Protein AF-A0A3M2IYY5-F1 (afdb_monomer_lite)

Foldseek 3Di:
DDLCVQWDCPDLLFIHGPPDPHGLLLLCCCCPVVVDDLVVSCVVPVVDDSVSSVSSVVVCVVCVVSVVVSNVVVVVVVVVVVVVCVVPPDPVVVVVVVVVVVVVVVVVVVVVVVD

pLDDT: mean 94.5, std 6.17, range [60.16, 98.62]

Sequence (115 aa):
MQLEDYFDFLAPNDIRLKGHRIGIESILYEYIHNAKSPEEICECFPTLRLDQIYATILYYLLHRDEMDRYMKEWLEHGERMREKQRLHPPPVVEKLRKIHSEQISLEELVEKEKE

Secondary structure (DSSP, 8-state):
--GGGGEEEEETTEEEETTSS-BHHHHHHHHHTS---HHHHHHH-TTS-HHHHHHHHHHHHHSHHHHHHHHHHHHHHHHHHHHHHHHS--HHHHHHHHHHHHHHHHHHHHHHTT-

Structure (mmCIF, N/CA/C/O backbone):
data_AF-A0A3M2IYY5-F1
#
_entry.id   AF-A0A3M2IYY5-F1
#
loop_
_atom_site.group_PDB
_atom_site.id
_atom_site.type_symbol
_atom_site.label_atom_id
_atom_site.label_alt_id
_atom_site.label_comp_id
_atom_site.label_asym_id
_atom_site.label_entity_id
_atom_site.label_seq_id
_atom_site.pdbx_PDB_ins_code
_atom_site.Cartn_x
_atom_site.Cartn_y
_atom_site.Cartn_z
_atom_site.occupancy
_atom_site.B_iso_or_equiv
_atom_site.auth_seq_id
_atom_site.auth_comp_id
_atom_site.auth_asym_id
_atom_site.auth_atom_id
_atom_site.pdbx_PDB_model_num
ATOM 1 N N . MET A 1 1 ? -22.889 0.037 11.411 1.00 73.88 1 MET A N 1
ATOM 2 C CA . MET A 1 1 ? -22.069 0.263 10.209 1.00 73.88 1 MET A CA 1
ATOM 3 C C . MET A 1 1 ? -21.176 -0.948 10.073 1.00 73.88 1 MET A C 1
ATOM 5 O O . MET A 1 1 ? -20.572 -1.305 11.079 1.00 73.88 1 MET A O 1
ATOM 9 N N . GLN A 1 2 ? -21.199 -1.623 8.926 1.00 90.38 2 GLN A N 1
ATOM 10 C CA . GLN A 1 2 ? -20.309 -2.756 8.666 1.00 90.38 2 GLN A CA 1
ATOM 11 C C . GLN A 1 2 ? -18.997 -2.203 8.092 1.00 90.38 2 GLN A C 1
ATOM 13 O O . GLN A 1 2 ? -19.009 -1.155 7.445 1.00 90.38 2 GLN A O 1
ATOM 18 N N . LEU A 1 3 ? -17.856 -2.834 8.373 1.00 91.88 3 LEU A N 1
ATOM 19 C CA . LEU A 1 3 ? -16.564 -2.340 7.870 1.00 91.88 3 LEU A CA 1
ATOM 20 C C . LEU A 1 3 ? -16.470 -2.487 6.354 1.00 91.88 3 LEU A C 1
ATOM 22 O O . LEU A 1 3 ? -15.915 -1.636 5.670 1.00 91.88 3 LEU A O 1
ATOM 26 N N . GLU A 1 4 ? -17.094 -3.531 5.836 1.00 93.50 4 GLU A N 1
ATOM 27 C CA . GLU A 1 4 ? -17.192 -3.884 4.430 1.00 93.50 4 GLU A CA 1
ATOM 28 C C . GLU A 1 4 ? -17.863 -2.780 3.603 1.00 93.50 4 GLU A C 1
ATOM 30 O O . GLU A 1 4 ? -17.596 -2.664 2.411 1.00 93.50 4 GLU A O 1
ATOM 35 N N . ASP A 1 5 ? -18.660 -1.905 4.229 1.00 96.44 5 ASP A N 1
ATOM 36 C CA . ASP A 1 5 ? -19.273 -0.750 3.564 1.00 96.44 5 ASP A CA 1
ATOM 37 C C . ASP A 1 5 ? -18.226 0.258 3.037 1.00 96.44 5 ASP A C 1
ATOM 39 O O . ASP A 1 5 ? -18.541 1.054 2.145 1.00 96.44 5 ASP A O 1
ATOM 43 N N . TYR A 1 6 ? -16.992 0.218 3.560 1.00 97.75 6 TYR A N 1
ATOM 44 C CA . TYR A 1 6 ? -15.861 1.060 3.152 1.00 97.75 6 TYR A CA 1
ATOM 45 C C . TYR A 1 6 ? -15.085 0.530 1.945 1.00 97.75 6 TYR A C 1
ATOM 47 O O . TYR A 1 6 ? -14.250 1.266 1.406 1.00 97.75 6 TYR A O 1
ATOM 55 N N . PHE A 1 7 ? -15.341 -0.707 1.511 1.00 97.88 7 PHE A N 1
ATOM 56 C CA . PHE A 1 7 ? -14.515 -1.389 0.519 1.00 97.88 7 PHE A CA 1
ATOM 57 C C . PHE A 1 7 ? -15.312 -1.872 -0.696 1.00 97.88 7 PHE A C 1
ATOM 59 O O . PHE A 1 7 ? -16.490 -2.209 -0.604 1.00 97.88 7 PHE A O 1
ATOM 66 N N . ASP A 1 8 ? -14.626 -1.947 -1.833 1.00 97.81 8 ASP A N 1
ATOM 67 C CA . ASP A 1 8 ? -15.053 -2.670 -3.025 1.00 97.81 8 ASP A CA 1
ATOM 68 C C . ASP A 1 8 ? -14.149 -3.905 -3.188 1.00 97.81 8 ASP A C 1
ATOM 70 O O . ASP A 1 8 ? -12.947 -3.786 -3.441 1.00 97.81 8 ASP A O 1
ATOM 74 N N . PHE A 1 9 ? -14.724 -5.100 -3.035 1.00 96.75 9 PHE A N 1
ATOM 75 C CA . PHE A 1 9 ? -14.026 -6.378 -3.213 1.00 96.75 9 PHE A CA 1
ATOM 76 C C . PHE A 1 9 ? -14.114 -6.804 -4.681 1.00 96.75 9 PHE A C 1
ATOM 78 O O . PHE A 1 9 ? -15.111 -7.387 -5.110 1.00 96.75 9 PHE A O 1
ATOM 85 N N . LEU A 1 10 ? -13.089 -6.480 -5.469 1.00 95.75 10 LEU A N 1
ATOM 86 C CA . LEU A 1 10 ? -13.069 -6.755 -6.910 1.00 95.75 10 LEU A CA 1
ATOM 87 C C . LEU A 1 10 ? -12.595 -8.180 -7.213 1.00 95.75 10 LEU A C 1
ATOM 89 O O . LEU A 1 10 ? -13.064 -8.809 -8.163 1.00 95.75 10 LEU A O 1
ATOM 93 N N . ALA A 1 11 ? -11.670 -8.689 -6.402 1.00 93.88 11 ALA A N 1
ATOM 94 C CA . ALA A 1 11 ? -11.152 -10.049 -6.452 1.00 93.88 11 ALA A CA 1
ATOM 95 C C . ALA A 1 11 ? -10.594 -10.440 -5.069 1.00 93.88 11 ALA A C 1
ATOM 97 O O . ALA A 1 11 ? -10.380 -9.560 -4.235 1.00 93.88 11 ALA A O 1
ATOM 98 N N . PRO A 1 12 ? -10.284 -11.726 -4.814 1.00 90.12 12 PRO A N 1
ATOM 99 C CA . PRO A 1 12 ? -9.674 -12.146 -3.546 1.00 90.12 12 PRO A CA 1
ATOM 100 C C . PRO A 1 12 ? -8.365 -11.416 -3.197 1.00 90.12 12 PRO A C 1
ATOM 102 O O . PRO A 1 12 ? -8.025 -11.282 -2.029 1.00 90.12 12 PRO A O 1
ATOM 105 N N . ASN A 1 13 ? -7.639 -10.937 -4.209 1.00 90.31 13 ASN A N 1
ATOM 106 C CA . ASN A 1 13 ? -6.385 -10.196 -4.087 1.00 90.31 13 ASN A CA 1
ATOM 107 C C . ASN A 1 13 ? -6.501 -8.731 -4.563 1.00 90.31 13 ASN A C 1
ATOM 109 O O . ASN A 1 13 ? -5.483 -8.109 -4.862 1.00 90.31 13 ASN A O 1
ATOM 113 N N . ASP A 1 14 ? -7.723 -8.202 -4.697 1.00 95.38 14 ASP A N 1
ATOM 114 C CA . ASP A 1 14 ? -7.972 -6.815 -5.099 1.00 95.38 14 ASP A CA 1
ATOM 115 C C . ASP A 1 14 ? -9.132 -6.231 -4.282 1.00 95.38 14 ASP A C 1
ATOM 117 O O . ASP A 1 14 ? -10.312 -6.431 -4.595 1.00 95.38 14 ASP A O 1
ATOM 121 N N . ILE A 1 15 ? -8.767 -5.526 -3.210 1.00 97.88 15 ILE A N 1
ATOM 122 C CA . ILE A 1 15 ? -9.692 -4.821 -2.322 1.00 97.88 15 ILE A CA 1
ATOM 123 C C . ILE A 1 15 ? -9.391 -3.324 -2.411 1.00 97.88 15 ILE A C 1
ATOM 125 O O . ILE A 1 15 ? -8.277 -2.873 -2.125 1.00 97.88 15 ILE A O 1
ATOM 129 N N . ARG A 1 16 ? -10.394 -2.534 -2.801 1.00 98.06 16 ARG A N 1
ATOM 130 C CA . ARG A 1 16 ? -10.280 -1.080 -2.987 1.00 98.06 16 ARG A CA 1
ATOM 131 C C . ARG A 1 16 ? -11.073 -0.321 -1.940 1.00 98.06 16 ARG A C 1
ATOM 133 O O . ARG A 1 16 ? -12.097 -0.792 -1.466 1.00 98.06 16 ARG A O 1
ATOM 140 N N . LEU A 1 17 ? -10.632 0.891 -1.626 1.00 98.12 17 LEU A N 1
ATOM 141 C CA . LEU A 1 17 ? -11.440 1.860 -0.890 1.00 98.12 17 LEU A CA 1
ATOM 142 C C . LEU A 1 17 ? -12.608 2.312 -1.767 1.00 98.12 17 LEU A C 1
ATOM 144 O O . LEU A 1 17 ? -12.401 2.761 -2.896 1.00 98.12 17 LEU A O 1
ATOM 148 N N . LYS A 1 18 ? -13.829 2.223 -1.245 1.00 97.06 18 LYS A N 1
ATOM 149 C CA . LYS A 1 18 ? -15.047 2.513 -2.000 1.00 97.06 18 LYS A CA 1
ATOM 150 C C . LYS A 1 18 ? -15.047 3.933 -2.550 1.00 97.06 18 LYS A C 1
ATOM 152 O O . LYS A 1 18 ? -14.821 4.895 -1.817 1.00 97.06 18 LYS A O 1
ATOM 157 N N . GLY A 1 19 ? -15.311 4.062 -3.849 1.00 96.00 19 GLY A N 1
ATOM 158 C CA . GLY A 1 19 ? -15.247 5.346 -4.558 1.00 96.00 19 GLY A CA 1
ATOM 159 C C . GLY A 1 19 ? -13.830 5.802 -4.932 1.00 96.00 19 GLY A C 1
ATOM 160 O O . GLY A 1 19 ? -13.676 6.875 -5.514 1.00 96.00 19 GLY A O 1
ATOM 161 N N . HIS A 1 20 ? -12.803 4.988 -4.666 1.00 97.12 20 HIS A N 1
ATOM 162 C CA . HIS A 1 20 ? -11.413 5.257 -5.025 1.00 97.12 20 HIS A CA 1
ATOM 163 C C . HIS A 1 20 ? -10.809 4.110 -5.839 1.00 97.12 20 HIS A C 1
ATOM 165 O O . HIS A 1 20 ? -11.257 2.969 -5.818 1.00 97.12 20 HIS A O 1
ATOM 171 N N . ARG A 1 21 ? -9.716 4.413 -6.547 1.00 96.12 21 ARG A N 1
ATOM 172 C CA . ARG A 1 21 ? -8.834 3.402 -7.162 1.00 96.12 21 ARG A CA 1
ATOM 173 C C . ARG A 1 21 ? -7.642 3.051 -6.268 1.00 96.12 21 ARG A C 1
ATOM 175 O O . ARG A 1 21 ? -6.658 2.491 -6.737 1.00 96.12 21 ARG A O 1
ATOM 182 N N . ILE A 1 22 ? -7.716 3.423 -4.994 1.00 97.69 22 ILE A N 1
ATOM 183 C CA . ILE A 1 22 ? -6.673 3.184 -3.999 1.00 97.69 22 ILE A CA 1
ATOM 184 C C . ILE A 1 22 ? -6.987 1.839 -3.354 1.00 97.69 22 ILE A C 1
ATOM 186 O O . ILE A 1 22 ? -8.095 1.637 -2.858 1.00 97.69 22 ILE A O 1
ATOM 190 N N . GLY A 1 23 ? -6.044 0.904 -3.428 1.00 97.81 23 GLY A N 1
ATOM 191 C CA . GLY A 1 23 ? -6.182 -0.382 -2.753 1.00 97.81 23 GLY A CA 1
ATOM 192 C C . GLY A 1 23 ? -5.800 -0.298 -1.284 1.00 97.81 23 GLY A C 1
ATOM 193 O O . GLY A 1 23 ? -5.028 0.583 -0.886 1.00 97.81 23 GLY A O 1
ATOM 194 N N . ILE A 1 24 ? -6.334 -1.219 -0.483 1.00 98.12 24 ILE A N 1
ATOM 195 C CA . ILE A 1 24 ? -6.041 -1.277 0.954 1.00 98.12 24 ILE A CA 1
ATOM 196 C C . ILE A 1 24 ? -4.541 -1.456 1.216 1.00 98.12 24 ILE A C 1
ATOM 198 O O . ILE A 1 24 ? -4.031 -0.938 2.207 1.00 98.12 24 ILE A O 1
ATOM 202 N N . GLU A 1 25 ? -3.812 -2.081 0.282 1.00 98.31 25 GLU A N 1
ATOM 203 C CA . GLU A 1 25 ? -2.360 -2.248 0.335 1.00 98.31 25 GLU A CA 1
ATOM 204 C C . GLU A 1 25 ? -1.610 -0.926 0.518 1.00 98.31 25 GLU A C 1
ATOM 206 O O . GLU A 1 25 ? -0.582 -0.893 1.183 1.00 98.31 25 GLU A O 1
ATOM 211 N N . SER A 1 26 ? -2.132 0.177 -0.027 1.00 98.12 26 SER A N 1
ATOM 212 C CA . SER A 1 26 ? -1.475 1.484 0.054 1.00 98.12 26 SER A CA 1
ATOM 213 C C . SER A 1 26 ? -1.505 2.020 1.484 1.00 98.12 26 SER A C 1
ATOM 215 O O . SER A 1 26 ? -0.540 2.613 1.946 1.00 98.12 26 SER A O 1
ATOM 217 N N . ILE A 1 27 ? -2.602 1.769 2.200 1.00 98.44 27 ILE A N 1
ATOM 218 C CA . ILE A 1 27 ? -2.792 2.191 3.590 1.00 98.44 27 ILE A CA 1
ATOM 219 C C . ILE A 1 27 ? -2.052 1.250 4.533 1.00 98.44 27 ILE A C 1
ATOM 221 O O . ILE A 1 27 ? -1.330 1.695 5.424 1.00 98.44 27 ILE A O 1
ATOM 225 N N . LEU A 1 28 ? -2.191 -0.058 4.308 1.00 98.50 28 LEU A N 1
ATOM 226 C CA . LEU A 1 28 ? -1.542 -1.070 5.132 1.00 98.50 28 LEU A CA 1
ATOM 227 C C . LEU A 1 28 ? -0.022 -1.030 4.997 1.00 98.50 28 LEU A C 1
ATOM 229 O O . LEU A 1 28 ? 0.663 -1.233 5.993 1.00 98.50 28 LEU A O 1
ATOM 233 N N . TYR A 1 29 ? 0.520 -0.706 3.821 1.00 98.50 29 TYR A N 1
ATOM 234 C CA . TYR A 1 29 ? 1.963 -0.547 3.666 1.00 98.50 29 TYR A CA 1
ATOM 235 C C . TYR A 1 29 ? 2.504 0.593 4.541 1.00 98.50 29 TYR A C 1
ATOM 237 O O . TYR A 1 29 ? 3.469 0.397 5.279 1.00 98.50 29 TYR A O 1
ATOM 245 N N . GLU A 1 30 ? 1.856 1.760 4.522 1.00 98.62 30 GLU A N 1
ATOM 246 C CA . GLU A 1 30 ? 2.264 2.902 5.349 1.00 98.62 30 GLU A CA 1
ATOM 247 C C . GLU A 1 30 ? 2.117 2.622 6.854 1.00 98.62 30 GLU A C 1
ATOM 249 O O . GLU A 1 30 ? 2.990 2.988 7.642 1.00 98.62 30 GLU A O 1
ATOM 254 N N . TYR A 1 31 ? 1.052 1.924 7.253 1.00 98.50 31 TYR A N 1
ATOM 255 C CA . TYR A 1 31 ? 0.819 1.552 8.648 1.00 98.50 31 TYR A CA 1
ATOM 256 C C . TYR A 1 31 ? 1.817 0.495 9.153 1.00 98.50 31 TYR A C 1
ATOM 258 O O . TYR A 1 31 ? 2.427 0.667 10.206 1.00 98.50 31 TYR A O 1
ATOM 266 N N . ILE A 1 32 ? 2.005 -0.597 8.404 1.00 98.00 32 ILE A N 1
ATOM 267 C CA . ILE A 1 32 ? 2.787 -1.767 8.836 1.00 98.00 32 ILE A CA 1
ATOM 268 C C . ILE A 1 32 ? 4.290 -1.534 8.656 1.00 98.00 32 ILE A C 1
ATOM 270 O O . ILE A 1 32 ? 5.068 -1.847 9.556 1.00 98.00 32 ILE A O 1
ATOM 274 N N . HIS A 1 33 ? 4.714 -1.012 7.501 1.00 97.69 33 HIS A N 1
ATOM 275 C CA . HIS A 1 33 ? 6.134 -0.930 7.145 1.00 97.69 33 HIS A CA 1
ATOM 276 C C . HIS A 1 33 ? 6.757 0.432 7.443 1.00 97.69 33 HIS A C 1
ATOM 278 O O . HIS A 1 33 ? 7.936 0.484 7.789 1.00 97.69 33 HIS A O 1
ATOM 284 N N . ASN A 1 34 ? 5.979 1.515 7.354 1.00 97.94 34 ASN A N 1
ATOM 285 C CA . ASN A 1 34 ? 6.469 2.866 7.647 1.00 97.94 34 ASN A CA 1
ATOM 286 C C . ASN A 1 34 ? 6.055 3.373 9.037 1.00 97.94 34 ASN A C 1
ATOM 288 O O . ASN A 1 34 ? 6.422 4.488 9.397 1.00 97.94 34 ASN A O 1
ATOM 292 N N . ALA A 1 35 ? 5.323 2.563 9.816 1.00 98.12 35 ALA A N 1
ATOM 293 C CA . ALA A 1 35 ? 4.883 2.867 11.179 1.00 98.12 35 ALA A CA 1
ATOM 294 C C . ALA A 1 35 ? 4.152 4.215 11.318 1.00 98.12 35 ALA A C 1
ATOM 296 O O . ALA A 1 35 ? 4.212 4.851 12.372 1.00 98.12 35 ALA A O 1
ATOM 297 N N . LYS A 1 36 ? 3.465 4.650 10.256 1.00 98.50 36 LYS A N 1
ATOM 298 C CA . LYS A 1 36 ? 2.709 5.902 10.266 1.00 98.50 36 LYS A CA 1
ATOM 299 C C . LYS A 1 36 ? 1.402 5.753 11.032 1.00 98.50 36 LYS A C 1
ATOM 301 O O . LYS A 1 36 ? 0.711 4.734 10.943 1.00 98.50 36 LYS A O 1
ATOM 306 N N . SER A 1 37 ? 1.041 6.809 11.745 1.00 98.44 37 SER A N 1
ATOM 307 C CA . SER A 1 37 ? -0.289 6.981 12.325 1.00 98.44 37 SER A CA 1
ATOM 308 C C . SER A 1 37 ? -1.360 7.155 11.235 1.00 98.44 37 SER A C 1
ATOM 310 O O . SER A 1 37 ? -1.050 7.598 10.126 1.00 98.44 37 SER A O 1
ATOM 312 N N . PRO A 1 38 ? -2.638 6.843 11.522 1.00 98.38 38 PRO A N 1
ATOM 313 C CA . PRO A 1 38 ? -3.745 7.105 10.598 1.00 98.38 38 PRO A CA 1
ATOM 314 C C . PRO A 1 38 ? -3.787 8.555 10.087 1.00 98.38 38 PRO A C 1
ATOM 316 O O . PRO A 1 38 ? -4.099 8.790 8.920 1.00 98.38 38 PRO A O 1
ATOM 319 N N . GLU A 1 39 ? -3.442 9.521 10.936 1.00 98.25 39 GLU A N 1
ATOM 320 C CA . GLU A 1 39 ? -3.394 10.946 10.613 1.00 98.25 39 GLU A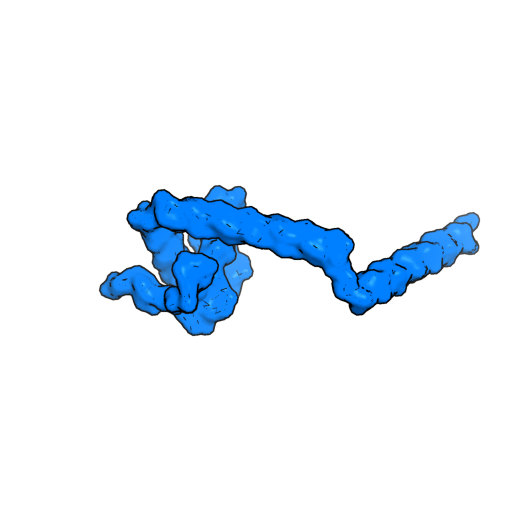 CA 1
ATOM 321 C C . GLU A 1 39 ? -2.276 11.267 9.609 1.00 98.25 39 GLU A C 1
ATOM 323 O O . GLU A 1 39 ? -2.544 11.896 8.587 1.00 98.25 39 GLU A O 1
ATOM 328 N N . GLU A 1 40 ? -1.058 10.762 9.826 1.00 98.38 40 GLU A N 1
ATOM 329 C CA . GLU A 1 40 ? 0.062 10.911 8.878 1.00 98.38 40 GLU A CA 1
ATOM 330 C C . GLU A 1 40 ? -0.227 10.222 7.536 1.00 98.38 40 GLU A C 1
ATOM 332 O O . GLU A 1 40 ? 0.154 10.706 6.467 1.00 98.38 40 GLU A O 1
ATOM 337 N N . ILE A 1 41 ? -0.935 9.090 7.563 1.00 98.31 41 ILE A N 1
ATOM 338 C CA . ILE A 1 41 ? -1.391 8.423 6.340 1.00 98.31 41 ILE A CA 1
ATOM 339 C C . ILE A 1 41 ? -2.407 9.309 5.608 1.00 98.31 41 ILE A C 1
ATOM 341 O O . ILE A 1 41 ? -2.346 9.424 4.385 1.00 98.31 41 ILE A O 1
ATOM 345 N N . CYS A 1 42 ? -3.307 9.984 6.324 1.00 97.81 42 CYS A N 1
ATOM 346 C CA . CYS A 1 42 ? -4.286 10.888 5.718 1.00 97.81 42 CYS A CA 1
ATOM 347 C C . CYS A 1 42 ? -3.621 12.051 4.969 1.00 97.81 42 CYS A C 1
ATOM 349 O O . CYS A 1 42 ? -4.100 12.447 3.906 1.00 97.81 42 CYS A O 1
ATOM 351 N N . GLU A 1 43 ? -2.487 12.551 5.464 1.00 97.56 43 GLU A N 1
ATOM 352 C CA . GLU A 1 43 ? -1.687 13.569 4.772 1.00 97.56 43 GLU A CA 1
ATOM 353 C C . GLU A 1 43 ? -1.070 13.044 3.464 1.00 97.56 43 GLU A C 1
ATOM 355 O O . GLU A 1 43 ? -0.941 13.787 2.491 1.00 97.56 43 GLU A O 1
ATOM 360 N N . CYS A 1 44 ? -0.742 11.748 3.403 1.00 96.75 44 CYS A N 1
ATOM 361 C CA . CYS A 1 44 ? -0.218 11.099 2.196 1.00 96.75 44 CYS A CA 1
ATOM 362 C C . CYS A 1 44 ? -1.301 10.874 1.124 1.00 96.75 44 CYS A C 1
ATOM 364 O O . CYS A 1 44 ? -0.992 10.819 -0.068 1.00 96.75 44 CYS A O 1
ATOM 366 N N . PHE A 1 45 ? -2.568 10.748 1.532 1.00 96.62 45 PHE A N 1
ATOM 367 C CA . PHE A 1 45 ? -3.699 10.449 0.652 1.00 96.62 45 PHE A CA 1
ATOM 368 C C . PHE A 1 45 ? -4.801 11.515 0.778 1.00 96.62 45 PHE A C 1
ATOM 370 O O . PHE A 1 45 ? -5.866 11.235 1.325 1.00 96.62 45 PHE A O 1
ATOM 377 N N . PRO A 1 46 ? -4.625 12.716 0.192 1.00 93.75 46 PRO A N 1
ATOM 378 C CA . PRO A 1 46 ? -5.505 13.871 0.423 1.00 93.75 46 PRO A CA 1
ATOM 379 C C . PRO A 1 46 ? -6.949 13.699 -0.076 1.00 93.75 46 PRO A C 1
ATOM 381 O O . PRO A 1 46 ? -7.808 14.529 0.209 1.00 93.75 46 PRO A O 1
ATOM 384 N N . THR A 1 47 ? -7.228 12.650 -0.853 1.00 96.38 47 THR A N 1
ATOM 385 C CA . THR A 1 47 ? -8.592 12.325 -1.305 1.00 96.38 47 THR A CA 1
ATOM 386 C C . THR A 1 47 ? -9.321 11.370 -0.367 1.00 96.38 47 THR A C 1
ATOM 388 O O . THR A 1 47 ? -10.537 11.241 -0.480 1.00 96.38 47 THR A O 1
ATOM 391 N N . LEU A 1 48 ? -8.604 10.704 0.542 1.00 97.62 48 LEU A N 1
ATOM 392 C CA . LEU A 1 48 ? -9.193 9.790 1.507 1.00 97.62 48 LEU A CA 1
ATOM 393 C C . LEU A 1 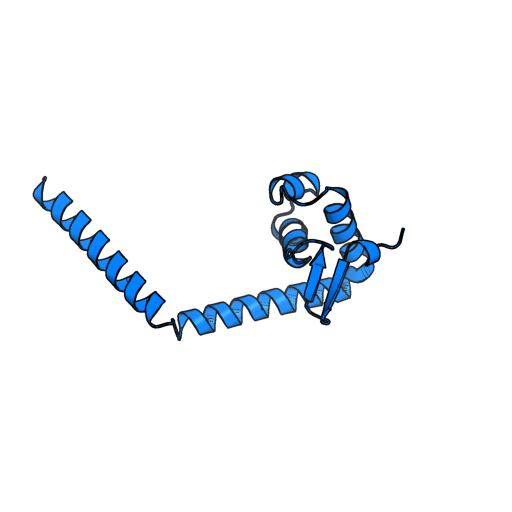48 ? -9.636 10.540 2.753 1.00 97.62 48 LEU A C 1
ATOM 395 O O . LEU A 1 48 ? -9.006 11.494 3.207 1.00 97.62 48 LEU A O 1
ATOM 399 N N . ARG A 1 49 ? -10.731 10.062 3.331 1.00 97.19 49 ARG A N 1
ATOM 400 C CA . ARG A 1 49 ? -11.206 10.500 4.635 1.00 97.19 49 ARG A CA 1
ATOM 401 C C . ARG A 1 49 ? -10.571 9.645 5.723 1.00 97.19 49 ARG A C 1
ATOM 403 O O . ARG A 1 49 ? -10.372 8.441 5.557 1.00 97.19 49 ARG A O 1
ATOM 410 N N . LEU A 1 50 ? -10.315 10.272 6.865 1.00 97.88 50 LEU A N 1
ATOM 411 C CA . LEU A 1 50 ? -9.657 9.640 8.006 1.00 97.88 50 LEU A CA 1
ATOM 412 C C . LEU A 1 50 ? -10.385 8.371 8.487 1.00 97.88 50 LEU A C 1
ATOM 414 O O . LEU A 1 50 ? -9.751 7.378 8.824 1.00 97.88 50 LEU A O 1
ATOM 418 N N . ASP A 1 51 ? -11.717 8.353 8.453 1.00 97.25 51 ASP A N 1
ATOM 419 C CA . ASP A 1 51 ? -12.504 7.170 8.815 1.00 97.25 51 ASP A CA 1
ATOM 420 C C . ASP A 1 51 ? -12.306 5.986 7.854 1.00 97.25 51 ASP A C 1
ATOM 422 O O . ASP A 1 51 ? -12.351 4.848 8.305 1.00 97.25 51 ASP A O 1
ATOM 426 N N . GLN A 1 52 ? -12.035 6.221 6.565 1.00 98.06 52 GLN A N 1
AT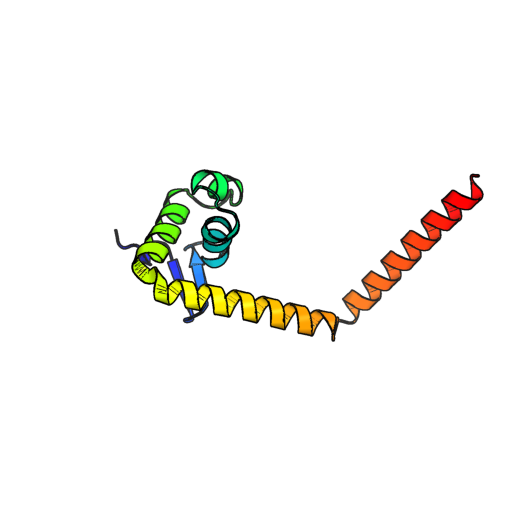OM 427 C CA . GLN A 1 52 ? -11.708 5.149 5.618 1.00 98.06 52 GLN A CA 1
ATOM 428 C C . GLN A 1 52 ? -10.348 4.514 5.945 1.00 98.06 52 GLN A C 1
ATOM 430 O O . GLN A 1 52 ? -10.177 3.298 5.835 1.00 98.06 52 GLN A O 1
ATOM 435 N N . ILE A 1 53 ? -9.388 5.325 6.397 1.00 98.38 53 ILE A N 1
ATOM 436 C CA . ILE A 1 53 ? -8.071 4.857 6.848 1.00 98.38 53 ILE A CA 1
ATOM 437 C C . ILE A 1 53 ? -8.226 4.027 8.124 1.00 98.38 53 ILE A C 1
ATOM 439 O O . ILE A 1 53 ? -7.759 2.889 8.181 1.00 98.38 53 ILE A O 1
ATOM 443 N N . TYR A 1 54 ? -8.955 4.550 9.113 1.00 98.31 54 TYR A N 1
ATOM 444 C CA . TYR A 1 54 ? -9.260 3.814 10.339 1.00 98.31 54 TYR A CA 1
ATOM 445 C C . TYR A 1 54 ? -10.018 2.512 10.064 1.00 98.31 54 TYR A C 1
ATOM 447 O O . TYR A 1 54 ? -9.675 1.489 10.649 1.00 98.31 54 TYR A O 1
ATOM 455 N N . ALA A 1 55 ? -11.000 2.516 9.158 1.00 98.25 55 ALA A N 1
ATOM 456 C CA . ALA A 1 55 ? -11.720 1.309 8.757 1.00 98.25 55 ALA A CA 1
ATOM 457 C C . ALA A 1 55 ? -10.773 0.266 8.147 1.00 98.25 55 ALA A C 1
ATOM 459 O O . ALA A 1 55 ? -10.858 -0.909 8.494 1.00 98.25 55 ALA A O 1
ATOM 460 N N . THR A 1 56 ? -9.829 0.692 7.302 1.00 98.25 56 THR A N 1
ATOM 461 C CA . THR A 1 56 ? -8.821 -0.198 6.697 1.00 98.25 56 THR A CA 1
ATOM 462 C C . THR A 1 56 ? -7.923 -0.835 7.754 1.00 98.25 56 THR A C 1
ATOM 464 O O . THR A 1 56 ? -7.717 -2.047 7.749 1.00 98.25 56 THR A O 1
ATOM 467 N N . ILE A 1 57 ? -7.426 -0.035 8.700 1.00 98.44 57 ILE A N 1
ATOM 468 C CA . ILE A 1 57 ? -6.573 -0.529 9.787 1.00 98.44 57 ILE A CA 1
ATOM 469 C C . ILE A 1 57 ? -7.367 -1.460 10.706 1.00 98.44 57 ILE A C 1
ATOM 471 O O . ILE A 1 57 ? -6.877 -2.525 11.069 1.00 98.44 57 ILE A O 1
ATOM 475 N N . LEU A 1 58 ? -8.607 -1.110 11.051 1.00 98.44 58 LEU A N 1
ATOM 476 C CA . LEU A 1 58 ? -9.459 -1.958 11.880 1.00 98.44 58 LEU A CA 1
ATOM 477 C C . LEU A 1 58 ? -9.779 -3.291 11.192 1.00 98.44 58 LEU A C 1
ATOM 479 O O . LEU A 1 58 ? -9.684 -4.333 11.835 1.00 98.44 58 LEU A O 1
ATOM 483 N N . TYR A 1 59 ? -10.088 -3.273 9.893 1.00 98.06 59 TYR A N 1
ATOM 484 C CA . TYR A 1 59 ? -10.291 -4.485 9.099 1.00 98.06 59 TYR A CA 1
ATOM 485 C C . TYR A 1 59 ? -9.040 -5.374 9.121 1.00 98.06 59 TYR A C 1
ATOM 487 O O . TYR A 1 59 ? -9.128 -6.561 9.422 1.00 98.06 59 TYR A O 1
ATOM 495 N N . TYR A 1 60 ? -7.853 -4.792 8.932 1.00 98.06 60 TYR A N 1
ATOM 496 C CA . TYR A 1 60 ? -6.589 -5.516 9.081 1.00 98.06 60 TYR A CA 1
ATOM 497 C C . TYR A 1 60 ? -6.411 -6.136 10.472 1.00 98.06 60 TYR A C 1
ATOM 499 O O . TYR A 1 60 ? -6.042 -7.302 10.584 1.00 98.06 60 TYR A O 1
ATOM 507 N N . LEU A 1 61 ? -6.696 -5.393 11.544 1.00 97.94 61 LEU A N 1
ATOM 508 C CA . LEU A 1 61 ? -6.545 -5.899 12.910 1.00 97.94 61 LEU A CA 1
ATOM 509 C C . LEU A 1 61 ? -7.508 -7.053 13.228 1.00 97.94 61 LEU A C 1
ATOM 511 O O . LEU A 1 61 ? -7.136 -7.946 13.989 1.00 97.94 61 LEU A O 1
ATOM 515 N N . LEU A 1 62 ? -8.711 -7.052 12.648 1.00 97.81 62 LEU A N 1
ATOM 516 C CA . LEU A 1 62 ? -9.698 -8.125 12.806 1.00 97.81 62 LEU A CA 1
ATOM 517 C C . LEU A 1 62 ? -9.384 -9.360 11.946 1.00 97.81 62 LEU A C 1
ATOM 519 O O . LEU A 1 62 ? -9.719 -10.474 12.344 1.00 97.81 62 LEU A O 1
ATOM 523 N N . HIS A 1 63 ? -8.710 -9.176 10.808 1.00 96.56 63 HIS A N 1
ATOM 524 C CA . HIS A 1 63 ? -8.415 -10.217 9.814 1.00 96.56 63 HIS A CA 1
ATOM 525 C C . HIS A 1 63 ? -6.907 -10.421 9.6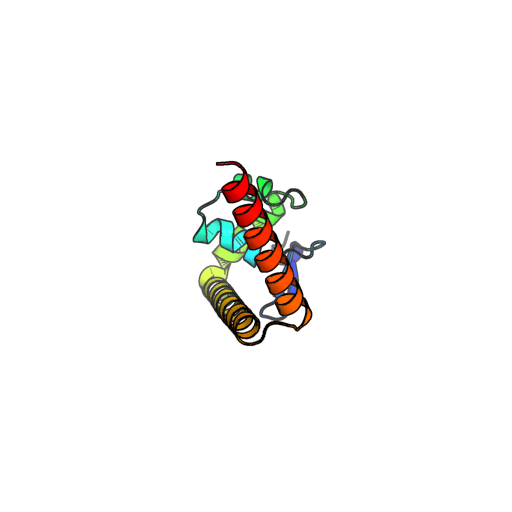00 1.00 96.56 63 HIS A C 1
ATOM 527 O O . HIS A 1 63 ? -6.460 -10.679 8.482 1.00 96.56 63 HIS A O 1
ATOM 533 N N . ARG A 1 64 ? -6.104 -10.294 10.666 1.00 97.19 64 ARG A N 1
ATOM 534 C CA . ARG A 1 64 ? -4.638 -10.176 10.567 1.00 97.19 64 ARG A CA 1
ATOM 535 C C . ARG A 1 64 ? -3.983 -11.286 9.743 1.00 97.19 64 ARG A C 1
ATOM 537 O O . ARG A 1 64 ? -3.295 -10.975 8.782 1.00 97.19 64 ARG A O 1
ATOM 544 N N . ASP A 1 65 ? -4.257 -12.556 10.039 1.00 97.88 65 ASP A N 1
ATOM 545 C CA . ASP A 1 65 ? -3.629 -13.686 9.331 1.00 97.88 65 ASP A CA 1
ATOM 546 C C . ASP A 1 65 ? -3.965 -13.728 7.828 1.00 97.88 65 ASP A C 1
ATOM 548 O O . ASP A 1 65 ? -3.168 -14.183 7.001 1.00 97.88 65 ASP A O 1
ATOM 552 N N . GLU A 1 66 ? -5.170 -13.289 7.463 1.00 96.81 66 GLU A N 1
ATOM 553 C CA . GLU A 1 66 ? -5.624 -13.218 6.075 1.00 96.81 66 GLU A CA 1
ATOM 554 C C . GLU A 1 66 ? -4.960 -12.044 5.351 1.00 96.81 66 GLU A C 1
ATOM 556 O O . GLU A 1 66 ? -4.423 -12.204 4.255 1.00 96.81 66 GLU A O 1
ATOM 561 N N . MET A 1 67 ? -4.943 -10.875 5.989 1.00 97.44 67 MET A N 1
ATOM 562 C CA . MET A 1 67 ? -4.393 -9.656 5.408 1.00 97.44 67 MET A CA 1
ATOM 563 C C . MET A 1 67 ? -2.861 -9.655 5.364 1.00 97.44 67 MET A C 1
ATOM 565 O O . MET A 1 67 ? -2.287 -9.133 4.412 1.00 97.44 67 MET A O 1
ATOM 569 N N . ASP A 1 68 ? -2.186 -10.310 6.309 1.00 97.81 68 ASP A N 1
ATOM 570 C CA . ASP A 1 68 ? -0.740 -10.550 6.247 1.00 97.81 68 ASP A CA 1
ATOM 571 C C . ASP A 1 68 ? -0.380 -11.385 5.012 1.00 97.81 68 ASP A C 1
ATOM 573 O O . ASP A 1 68 ? 0.590 -11.096 4.303 1.00 97.81 68 ASP A O 1
ATOM 577 N N . ARG A 1 69 ? -1.196 -12.401 4.700 1.00 97.56 69 ARG A N 1
ATOM 578 C CA . ARG A 1 69 ? -1.031 -13.210 3.488 1.00 97.56 69 ARG A CA 1
ATOM 579 C C . ARG A 1 69 ? -1.297 -12.392 2.229 1.00 97.56 69 ARG A C 1
ATOM 581 O O . ARG A 1 69 ? -0.477 -12.435 1.315 1.00 97.56 69 ARG A O 1
ATOM 588 N N . TYR A 1 70 ? -2.386 -11.624 2.209 1.00 97.38 70 TYR A N 1
ATOM 589 C CA . TYR A 1 70 ? -2.713 -10.704 1.116 1.00 97.38 70 TYR A CA 1
ATOM 590 C C . TYR A 1 70 ? -1.545 -9.749 0.826 1.00 97.38 70 TYR A C 1
ATOM 592 O O . TYR A 1 70 ? -1.085 -9.654 -0.313 1.00 97.38 70 TYR A O 1
ATOM 600 N N . MET A 1 71 ? -1.010 -9.087 1.859 1.00 97.94 71 MET A N 1
ATOM 601 C CA . MET A 1 71 ? 0.092 -8.129 1.724 1.00 97.94 71 MET A CA 1
ATOM 602 C C . MET A 1 71 ? 1.370 -8.797 1.222 1.00 97.94 71 MET A C 1
ATOM 604 O O . MET A 1 71 ? 2.051 -8.252 0.351 1.00 97.94 71 MET A O 1
ATOM 608 N N . LYS A 1 72 ? 1.679 -10.000 1.715 1.00 97.38 72 LYS A N 1
ATOM 609 C CA . LYS A 1 72 ? 2.824 -10.778 1.238 1.00 97.38 72 LYS A CA 1
ATOM 610 C C . LYS A 1 72 ? 2.697 -11.123 -0.248 1.00 97.38 72 LYS A C 1
ATOM 612 O O . LYS A 1 72 ? 3.633 -10.883 -1.008 1.00 97.38 72 LYS A O 1
ATOM 617 N N . GLU A 1 73 ? 1.551 -11.650 -0.673 1.00 96.94 73 GLU A N 1
ATOM 618 C CA . GLU A 1 73 ? 1.304 -11.990 -2.080 1.00 96.94 73 GLU A CA 1
ATOM 619 C C . GLU A 1 73 ? 1.386 -10.753 -2.985 1.00 96.94 73 GLU A C 1
ATOM 621 O O . GLU A 1 73 ? 1.966 -10.816 -4.074 1.00 96.94 73 GLU A O 1
ATOM 626 N N . TRP A 1 74 ? 0.864 -9.614 -2.521 1.00 96.44 74 TRP A N 1
ATOM 627 C CA . TRP A 1 74 ? 0.946 -8.339 -3.229 1.00 96.44 74 TRP A CA 1
ATOM 628 C C . TRP A 1 74 ? 2.397 -7.862 -3.411 1.00 96.44 74 TRP A C 1
ATOM 630 O O . TRP A 1 74 ? 2.791 -7.506 -4.528 1.00 96.44 74 TRP A O 1
ATOM 640 N N . LEU A 1 75 ? 3.220 -7.916 -2.356 1.00 96.94 75 LEU A N 1
ATOM 641 C CA . LEU A 1 75 ? 4.641 -7.552 -2.415 1.00 96.94 75 LEU A CA 1
ATOM 642 C C . LEU A 1 75 ? 5.417 -8.452 -3.385 1.00 96.94 75 LEU A C 1
ATOM 644 O O . LEU A 1 75 ? 6.085 -7.947 -4.294 1.00 96.94 75 LEU A O 1
ATOM 648 N N . GLU A 1 76 ? 5.271 -9.773 -3.254 1.00 97.44 76 GLU A N 1
ATOM 649 C CA . GLU A 1 76 ? 5.934 -10.756 -4.121 1.00 97.44 76 GLU A CA 1
ATOM 650 C C . GLU A 1 76 ? 5.518 -10.596 -5.590 1.00 97.44 76 GLU A C 1
ATOM 652 O O . GLU A 1 76 ? 6.338 -10.712 -6.509 1.00 97.44 76 GLU A O 1
ATOM 657 N N . HIS A 1 77 ? 4.236 -10.317 -5.840 1.00 96.00 77 HIS A N 1
ATOM 658 C CA . HIS A 1 77 ? 3.745 -10.030 -7.181 1.00 96.00 77 HIS A CA 1
ATOM 659 C C . HIS A 1 77 ? 4.389 -8.760 -7.746 1.00 96.00 77 HIS A C 1
ATOM 661 O O . HIS A 1 77 ? 4.873 -8.769 -8.882 1.00 96.00 77 HIS A O 1
ATOM 667 N N . GLY A 1 78 ? 4.424 -7.681 -6.960 1.00 95.19 78 GLY A N 1
ATOM 668 C CA . GLY A 1 78 ? 5.027 -6.411 -7.353 1.00 95.19 78 GLY A CA 1
ATOM 669 C C . GLY A 1 78 ? 6.507 -6.556 -7.707 1.00 95.19 78 GLY A C 1
ATOM 670 O O . GLY A 1 78 ? 6.942 -6.074 -8.755 1.00 95.19 78 GLY A O 1
ATOM 671 N N . GLU A 1 79 ? 7.275 -7.270 -6.884 1.00 97.06 79 GLU A N 1
ATOM 672 C CA . GLU A 1 79 ? 8.683 -7.579 -7.155 1.00 97.06 79 GLU A CA 1
ATOM 673 C C . GLU A 1 79 ? 8.854 -8.369 -8.451 1.00 97.06 79 GLU A C 1
ATOM 675 O O . GLU A 1 79 ? 9.630 -7.974 -9.323 1.00 97.06 79 GLU A O 1
ATOM 680 N N . ARG A 1 80 ? 8.065 -9.433 -8.632 1.00 97.44 80 ARG A N 1
ATOM 681 C CA . ARG A 1 80 ? 8.104 -10.268 -9.837 1.00 97.44 80 ARG A CA 1
ATOM 682 C C . ARG A 1 80 ? 7.781 -9.478 -11.103 1.00 97.44 80 ARG A C 1
ATOM 684 O O . ARG A 1 80 ? 8.401 -9.706 -12.141 1.00 97.44 80 ARG A O 1
ATOM 691 N N . MET A 1 81 ? 6.813 -8.564 -11.049 1.00 95.44 81 MET A N 1
ATOM 692 C CA . MET A 1 81 ? 6.457 -7.736 -12.204 1.00 95.44 81 MET A CA 1
ATOM 693 C C . MET A 1 81 ? 7.521 -6.681 -12.504 1.00 95.44 81 MET A C 1
ATOM 695 O O . MET A 1 81 ? 7.858 -6.493 -13.674 1.00 95.44 81 MET A O 1
ATOM 699 N N . ARG A 1 82 ? 8.111 -6.053 -11.478 1.00 94.50 82 ARG A N 1
ATOM 700 C CA . ARG A 1 82 ? 9.255 -5.144 -11.656 1.00 94.50 82 ARG A CA 1
ATOM 701 C C . ARG A 1 82 ? 10.458 -5.865 -12.262 1.00 94.50 82 ARG A C 1
ATOM 703 O O . ARG A 1 82 ? 11.078 -5.333 -13.178 1.00 94.50 82 ARG A O 1
ATOM 710 N N . GLU A 1 83 ? 10.750 -7.084 -11.811 1.00 96.56 83 GLU A N 1
ATOM 711 C CA . GLU A 1 83 ? 11.812 -7.928 -12.369 1.00 96.56 83 GLU A CA 1
ATOM 712 C C . GLU A 1 83 ? 11.586 -8.203 -13.858 1.00 96.56 83 GLU A C 1
ATOM 714 O O . GLU A 1 83 ? 12.458 -7.937 -14.684 1.00 96.56 83 GLU A O 1
ATOM 719 N N . LYS A 1 84 ? 10.381 -8.659 -14.220 1.00 95.69 84 LYS A N 1
ATOM 720 C CA . LYS A 1 84 ? 10.014 -8.919 -15.618 1.00 95.69 84 LYS A CA 1
ATOM 721 C C . LYS A 1 84 ? 10.152 -7.675 -16.491 1.00 95.69 84 LYS A C 1
ATOM 723 O O . LYS A 1 84 ? 10.696 -7.772 -17.584 1.00 95.69 84 LYS A O 1
ATOM 728 N N . GLN A 1 85 ? 9.701 -6.515 -16.012 1.00 93.19 85 GLN A N 1
ATOM 729 C CA . GLN A 1 85 ? 9.848 -5.248 -16.738 1.00 93.19 85 GLN A CA 1
ATOM 730 C C . GLN A 1 85 ? 11.311 -4.806 -16.854 1.00 93.19 85 GLN A C 1
ATOM 732 O O . GLN A 1 85 ? 11.688 -4.198 -17.853 1.00 93.19 85 GLN A O 1
ATOM 737 N N . ARG A 1 86 ? 12.150 -5.105 -15.854 1.00 92.38 86 ARG A N 1
ATOM 738 C CA . ARG A 1 86 ? 13.585 -4.803 -15.904 1.00 92.38 86 ARG A CA 1
ATOM 739 C C . ARG A 1 86 ? 14.306 -5.663 -16.940 1.00 92.38 86 ARG A C 1
ATOM 741 O O . ARG A 1 86 ? 15.122 -5.123 -17.679 1.00 92.38 86 ARG A O 1
ATOM 748 N N . LEU A 1 87 ? 13.998 -6.962 -16.985 1.00 94.94 87 LEU A N 1
ATOM 749 C CA . LEU A 1 87 ? 14.578 -7.921 -17.933 1.00 94.94 87 LEU A CA 1
ATOM 750 C C . LEU A 1 87 ? 14.043 -7.742 -19.360 1.00 94.94 87 LEU A C 1
ATOM 752 O O . LEU A 1 87 ? 14.765 -7.991 -20.322 1.00 94.94 87 LEU A O 1
ATOM 756 N N . HIS A 1 88 ? 12.793 -7.296 -19.498 1.00 94.00 88 HIS A N 1
ATOM 757 C CA . HIS A 1 88 ? 12.116 -7.105 -20.780 1.00 94.00 88 HIS A CA 1
ATOM 758 C C . HIS A 1 88 ? 11.463 -5.716 -20.853 1.00 94.00 88 HIS A C 1
ATOM 760 O O . HIS A 1 88 ? 10.232 -5.604 -20.817 1.00 94.00 88 HIS A O 1
ATOM 766 N N . PRO A 1 89 ? 12.267 -4.639 -20.922 1.00 92.81 89 PRO A N 1
ATOM 767 C CA . PRO A 1 89 ? 11.729 -3.294 -21.022 1.00 92.81 89 PRO A CA 1
ATOM 768 C C . PRO A 1 89 ? 10.992 -3.113 -22.362 1.00 92.81 89 PRO A C 1
ATOM 770 O O . PRO A 1 89 ? 11.462 -3.582 -23.398 1.00 92.81 89 PRO A O 1
ATOM 773 N N . PRO A 1 90 ? 9.849 -2.407 -22.386 1.00 92.50 90 PRO A N 1
ATOM 774 C CA . PRO A 1 90 ? 9.208 -2.030 -23.639 1.00 92.50 90 PRO A CA 1
ATOM 775 C C . PRO A 1 90 ? 10.143 -1.176 -24.518 1.00 92.50 90 PRO A C 1
ATOM 777 O O . PRO A 1 90 ? 10.890 -0.360 -23.972 1.00 92.50 90 PRO A O 1
ATOM 780 N N . PRO A 1 91 ? 10.035 -1.231 -25.861 1.00 94.25 91 PRO A N 1
ATOM 781 C CA . PRO A 1 91 ? 10.907 -0.462 -26.760 1.00 94.25 91 PRO A CA 1
ATOM 782 C C . PRO A 1 91 ? 10.912 1.050 -26.487 1.00 94.25 91 PRO A C 1
ATOM 784 O O . PRO A 1 91 ? 11.924 1.729 -26.645 1.00 94.25 91 PRO A O 1
ATOM 787 N N . VAL A 1 92 ? 9.777 1.596 -26.033 1.00 95.06 92 VAL A N 1
ATOM 788 C CA . VAL A 1 92 ? 9.682 3.007 -25.632 1.00 95.06 92 VAL A CA 1
ATOM 789 C C . VAL A 1 92 ? 10.570 3.325 -24.426 1.00 95.06 92 VAL A C 1
ATOM 791 O O . VAL A 1 92 ? 11.198 4.378 -24.400 1.00 95.06 92 VAL A O 1
ATOM 794 N N . VAL A 1 93 ? 10.685 2.412 -23.458 1.00 93.31 93 VAL A N 1
ATOM 795 C CA . VAL A 1 93 ? 11.534 2.588 -22.273 1.00 93.31 93 VAL A CA 1
ATOM 796 C C . VAL A 1 93 ? 13.007 2.549 -22.666 1.00 93.31 93 VAL A C 1
ATOM 798 O O . VAL A 1 93 ? 13.780 3.381 -22.199 1.00 93.31 93 VAL A O 1
ATOM 801 N N . GLU A 1 94 ? 13.401 1.641 -23.559 1.00 92.88 94 GLU A N 1
ATOM 802 C CA . GLU A 1 94 ? 14.770 1.595 -24.091 1.00 92.88 94 GLU A CA 1
ATOM 803 C C . GLU A 1 94 ? 15.129 2.882 -24.840 1.00 92.88 94 GLU A C 1
ATOM 805 O O . GLU A 1 94 ? 16.191 3.464 -24.608 1.00 92.88 94 GLU A O 1
ATOM 810 N N . LYS A 1 95 ? 14.210 3.381 -25.675 1.00 95.06 95 LYS A N 1
ATOM 811 C CA . LYS A 1 95 ? 14.379 4.655 -26.379 1.00 95.06 95 LYS A CA 1
ATOM 812 C C . LYS A 1 95 ? 14.559 5.822 -25.406 1.00 95.06 95 LYS A C 1
ATOM 814 O O . LYS A 1 95 ? 15.469 6.625 -25.592 1.00 95.06 95 LYS A O 1
ATOM 819 N N . LEU A 1 96 ? 13.717 5.916 -24.375 1.00 95.25 96 LEU A N 1
ATOM 820 C CA . LEU A 1 96 ? 13.809 6.977 -23.368 1.00 95.25 96 LEU A CA 1
ATOM 821 C C . LEU A 1 96 ? 1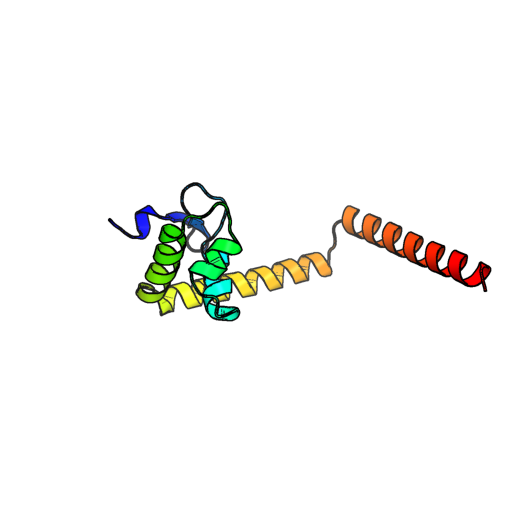5.120 6.904 -22.574 1.00 95.25 96 LEU A C 1
ATOM 823 O O . LEU A 1 96 ? 15.747 7.936 -22.353 1.00 95.25 96 LEU A O 1
ATOM 827 N N . ARG A 1 97 ? 15.578 5.698 -22.209 1.00 93.19 97 ARG A N 1
ATOM 828 C CA . ARG A 1 97 ? 16.877 5.497 -21.542 1.00 93.19 97 ARG A CA 1
ATOM 829 C C . ARG A 1 97 ? 18.039 5.994 -22.398 1.00 93.19 97 ARG A C 1
ATOM 831 O O . ARG A 1 97 ? 18.916 6.675 -21.878 1.00 93.19 97 ARG A O 1
ATOM 838 N N . LYS A 1 98 ? 18.021 5.697 -23.702 1.00 93.94 98 LYS A N 1
ATOM 839 C CA . LYS A 1 98 ? 19.051 6.160 -24.639 1.00 93.94 98 LYS A CA 1
ATOM 840 C C . LYS A 1 98 ? 19.086 7.688 -24.734 1.00 93.94 98 LYS A C 1
ATOM 842 O O . LYS A 1 98 ? 20.151 8.271 -24.559 1.00 93.94 98 LYS A O 1
ATOM 847 N N . ILE A 1 99 ? 17.924 8.321 -24.920 1.00 95.31 99 ILE A N 1
ATOM 848 C CA . ILE A 1 99 ? 17.811 9.790 -24.972 1.00 95.31 99 ILE A CA 1
ATOM 849 C C . ILE A 1 99 ? 18.382 10.418 -23.695 1.00 95.31 99 ILE A C 1
ATOM 851 O O . ILE A 1 99 ? 19.171 11.353 -23.771 1.00 95.31 99 ILE A O 1
ATOM 855 N N . HIS A 1 100 ? 18.028 9.876 -22.528 1.00 92.00 100 HIS A N 1
ATOM 856 C CA . HIS A 1 100 ? 18.518 10.390 -21.253 1.00 92.00 100 HIS A CA 1
ATOM 857 C C . HIS A 1 100 ? 20.044 10.260 -21.111 1.00 92.00 100 HIS A C 1
ATOM 859 O O . HIS A 1 100 ? 20.699 11.213 -20.703 1.00 92.00 100 HIS A O 1
ATOM 865 N N . SER A 1 101 ? 20.626 9.118 -21.501 1.00 92.50 101 SER A N 1
ATOM 866 C CA . SER A 1 101 ? 22.085 8.931 -21.454 1.00 92.50 101 SER A CA 1
ATOM 867 C C . SER A 1 101 ? 22.844 9.865 -22.400 1.00 92.50 101 SER A C 1
ATOM 869 O O . SER A 1 101 ? 23.906 10.368 -22.044 1.00 92.50 101 SER A O 1
ATOM 871 N N . GLU A 1 102 ? 22.288 10.133 -23.586 1.00 92.00 102 GLU A N 1
ATOM 872 C CA . GLU A 1 102 ? 22.880 11.061 -24.552 1.00 92.00 102 GLU A CA 1
ATOM 873 C C . GLU A 1 102 ? 22.858 12.496 -24.006 1.00 92.00 102 GLU A C 1
ATOM 875 O O . GLU A 1 102 ? 23.868 13.188 -24.088 1.00 92.00 102 GLU A O 1
ATOM 880 N N . GLN A 1 103 ? 21.757 12.918 -23.371 1.00 88.44 103 GLN A N 1
ATOM 881 C CA . GLN A 1 103 ? 21.651 14.236 -22.732 1.00 88.44 103 GLN A CA 1
ATOM 882 C C . GLN A 1 103 ? 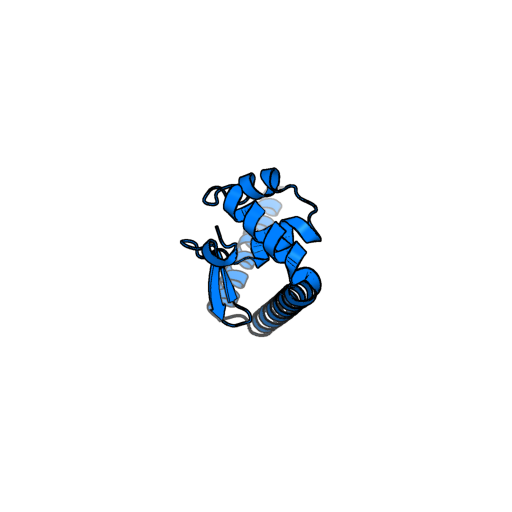22.679 14.435 -21.615 1.00 88.44 103 GLN A C 1
ATOM 884 O O . GLN A 1 103 ? 23.393 15.432 -21.644 1.00 88.44 103 GLN A O 1
ATOM 889 N N . ILE A 1 104 ? 22.818 13.465 -20.704 1.00 90.00 104 ILE A N 1
ATOM 890 C CA . ILE A 1 104 ? 23.821 13.529 -19.628 1.00 90.00 104 ILE A CA 1
ATOM 891 C C . ILE A 1 104 ? 25.232 13.638 -20.217 1.00 90.00 104 ILE A C 1
ATOM 893 O O . ILE A 1 104 ? 26.006 14.500 -19.815 1.00 90.00 104 ILE A O 1
ATOM 897 N N . SER A 1 105 ? 25.557 12.819 -21.225 1.00 89.38 105 SER A N 1
ATOM 898 C CA . SER A 1 105 ? 26.885 12.863 -21.850 1.00 89.38 105 SER A CA 1
ATOM 899 C C . SER A 1 105 ? 27.183 14.205 -22.530 1.00 89.38 105 SER A C 1
ATOM 901 O O . SER A 1 105 ? 28.315 14.676 -22.492 1.00 89.38 105 SER A O 1
ATOM 903 N N . LEU A 1 106 ? 26.175 14.842 -23.137 1.00 85.38 106 LEU A N 1
ATOM 904 C CA . LEU A 1 106 ? 26.319 16.158 -23.759 1.00 85.38 106 LEU A CA 1
ATOM 905 C C . LEU A 1 106 ? 26.517 17.255 -22.708 1.00 85.38 106 LEU A C 1
ATOM 907 O O . LEU A 1 106 ? 27.352 18.133 -22.909 1.00 85.38 106 LEU A O 1
ATOM 911 N N . GLU A 1 107 ? 25.787 17.198 -21.594 1.00 85.06 107 GLU A N 1
ATOM 912 C CA . GLU A 1 107 ? 25.938 18.133 -20.473 1.00 85.06 107 GLU A CA 1
ATOM 913 C C . GLU A 1 107 ? 27.346 18.049 -19.862 1.00 85.06 107 GLU A C 1
ATOM 915 O O . GLU A 1 107 ? 28.010 19.074 -19.713 1.00 85.06 107 GLU A O 1
ATOM 920 N N . GLU A 1 108 ? 27.856 16.836 -19.630 1.00 86.94 108 GLU A N 1
ATOM 921 C CA . GLU A 1 108 ? 29.213 16.605 -19.114 1.00 86.94 108 GLU A CA 1
ATOM 922 C C . GLU A 1 108 ? 30.315 17.094 -20.072 1.00 86.94 108 GLU A C 1
ATOM 924 O O . GLU A 1 108 ? 31.363 17.572 -19.630 1.00 86.94 108 GLU A O 1
ATOM 929 N N . LEU A 1 109 ? 30.107 16.979 -21.390 1.00 83.75 109 LEU A N 1
ATOM 930 C CA . LEU A 1 109 ? 31.048 17.495 -22.392 1.00 83.75 109 LEU A CA 1
ATOM 931 C C . LEU A 1 109 ? 31.061 19.028 -22.420 1.00 83.75 109 LEU A C 1
ATOM 933 O O . LEU A 1 109 ? 32.135 19.624 -22.458 1.00 83.75 109 LEU A O 1
ATOM 937 N N . VAL A 1 110 ? 29.888 19.663 -22.345 1.00 85.31 110 VAL A N 1
ATOM 938 C CA . VAL A 1 110 ? 29.762 21.129 -22.283 1.00 85.31 110 VAL A CA 1
ATOM 939 C C . VAL A 1 110 ? 30.388 21.694 -21.007 1.00 85.31 110 VAL A C 1
ATOM 941 O O . VAL A 1 110 ? 30.919 22.802 -21.023 1.00 85.31 110 VAL A O 1
ATOM 944 N N . GLU A 1 111 ? 30.321 20.964 -19.895 1.00 81.62 111 GLU A N 1
ATOM 945 C CA . GLU A 1 111 ? 30.919 21.391 -18.629 1.00 81.62 111 GLU A CA 1
ATOM 946 C C . GLU A 1 111 ? 32.451 21.287 -18.653 1.00 81.62 111 GLU A C 1
ATOM 948 O O . GLU A 1 111 ? 33.127 22.215 -18.220 1.00 81.62 111 GLU A O 1
ATOM 953 N N . LYS A 1 112 ? 33.006 20.241 -19.282 1.00 75.56 112 LYS A N 1
ATOM 954 C CA . LYS A 1 112 ? 34.458 20.101 -19.501 1.00 75.56 112 LYS A CA 1
ATOM 955 C C . LYS A 1 112 ? 35.057 21.136 -20.452 1.00 75.56 112 LYS A C 1
ATOM 957 O O . LYS A 1 112 ? 36.228 21.454 -20.316 1.00 75.56 112 LYS A O 1
ATOM 962 N N . GLU A 1 113 ? 34.297 21.645 -21.420 1.00 74.69 113 GLU A N 1
ATOM 963 C CA . GLU A 1 113 ? 34.770 22.705 -22.328 1.00 74.69 113 GLU A CA 1
ATOM 964 C C . GLU A 1 113 ? 34.798 24.102 -21.676 1.00 74.69 113 GLU A C 1
ATOM 966 O O . GLU A 1 113 ? 35.320 25.045 -22.272 1.00 74.69 113 GLU A O 1
ATOM 971 N N . LYS A 1 114 ? 34.225 24.258 -20.474 1.00 72.00 114 LYS A N 1
ATOM 972 C CA . LYS A 1 114 ? 34.201 25.526 -19.725 1.00 72.00 114 LYS A CA 1
ATOM 973 C C . LYS A 1 114 ? 35.328 25.671 -18.693 1.00 72.00 114 LYS A C 1
ATOM 975 O O . LYS A 1 114 ? 35.498 26.783 -18.191 1.00 72.00 114 LYS A O 1
ATOM 980 N N . GLU A 1 115 ? 36.051 24.595 -18.373 1.00 60.16 115 GLU A N 1
ATOM 981 C CA . GLU A 1 115 ? 37.275 24.598 -17.543 1.00 60.16 115 GLU A CA 1
ATOM 982 C C . GLU A 1 115 ? 38.536 24.841 -18.384 1.00 60.16 115 GLU A C 1
ATOM 984 O O . GLU A 1 115 ? 39.421 25.582 -17.894 1.00 60.16 115 GLU A O 1
#

Radius of gyration: 20.72 Å; chains: 1; bounding box: 59×39×40 Å